Protein AF-A0A6A5GJ56-F1 (afdb_monomer_lite)

Radius of gyration: 19.28 Å; chains: 1; bounding box: 24×58×49 Å

Organism: Caenorhabditis remanei (NCBI:txid31234)

pLDDT: mean 76.13, std 16.55, range [37.41, 91.31]

Structure (mmCIF, N/CA/C/O backbone):
data_AF-A0A6A5GJ56-F1
#
_entry.id   AF-A0A6A5GJ56-F1
#
loop_
_atom_site.group_PDB
_atom_site.id
_atom_site.type_symbol
_atom_site.label_atom_id
_atom_site.label_alt_id
_atom_site.label_comp_id
_atom_site.label_asym_id
_atom_site.label_entity_id
_atom_site.label_seq_id
_atom_site.pdbx_PDB_ins_code
_atom_site.Cartn_x
_atom_site.Cartn_y
_atom_site.Cartn_z
_atom_site.occupancy
_atom_site.B_iso_or_equiv
_atom_site.auth_seq_id
_atom_site.auth_comp_id
_atom_site.auth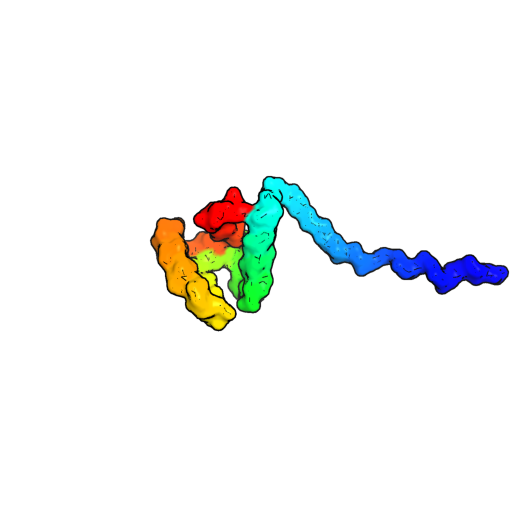_asym_id
_atom_site.auth_atom_id
_atom_site.pdbx_PDB_model_num
ATOM 1 N N . MET A 1 1 ? 11.210 46.617 41.061 1.00 42.16 1 MET A N 1
ATOM 2 C CA . MET A 1 1 ? 11.652 46.372 39.670 1.00 42.16 1 MET A CA 1
ATOM 3 C C . MET A 1 1 ? 12.101 44.916 39.589 1.00 42.16 1 MET A C 1
ATOM 5 O O . MET A 1 1 ? 13.245 44.610 39.867 1.00 42.16 1 MET A O 1
ATOM 9 N N . ILE A 1 2 ? 11.135 43.995 39.646 1.00 50.56 2 ILE A N 1
ATOM 10 C CA . ILE A 1 2 ? 10.696 43.169 38.499 1.00 50.56 2 ILE A CA 1
ATOM 11 C C . ILE A 1 2 ? 11.870 42.343 37.948 1.00 50.56 2 ILE A C 1
ATOM 13 O O . ILE A 1 2 ? 12.314 42.472 36.815 1.00 50.56 2 ILE A O 1
ATOM 17 N N . VAL A 1 3 ? 12.365 41.462 38.816 1.00 46.97 3 VAL A N 1
ATOM 18 C CA . VAL A 1 3 ? 13.065 40.229 38.449 1.00 46.97 3 VAL A CA 1
ATOM 19 C C . VAL A 1 3 ? 11.989 39.269 37.930 1.00 46.97 3 VAL A C 1
ATOM 21 O O . VAL A 1 3 ? 11.509 38.422 38.667 1.00 46.97 3 VAL A O 1
ATOM 24 N N . PHE A 1 4 ? 11.482 39.495 36.716 1.00 43.88 4 PHE A N 1
ATOM 25 C CA . PHE A 1 4 ? 10.400 38.670 36.147 1.00 43.88 4 PHE A CA 1
ATOM 26 C C . PHE A 1 4 ? 10.439 38.575 34.615 1.00 43.88 4 PHE A C 1
ATOM 28 O O . PHE A 1 4 ? 9.459 38.187 33.990 1.00 43.88 4 PHE A O 1
ATOM 35 N N . PHE A 1 5 ? 11.570 38.919 33.992 1.00 48.03 5 PHE A N 1
ATOM 36 C CA . PHE A 1 5 ? 11.676 39.011 32.530 1.00 48.03 5 PHE A CA 1
ATOM 37 C C . PHE A 1 5 ? 12.373 37.822 31.848 1.00 48.03 5 PHE A C 1
ATOM 39 O O . PHE A 1 5 ? 12.706 37.917 30.674 1.00 48.03 5 PHE A O 1
ATOM 46 N N . PHE A 1 6 ? 12.597 36.700 32.545 1.00 45.78 6 PHE A N 1
ATOM 47 C CA . PHE A 1 6 ? 13.445 35.615 32.019 1.00 45.78 6 PHE A CA 1
ATOM 48 C C . PHE A 1 6 ? 12.862 34.193 32.096 1.00 45.78 6 PHE A C 1
ATOM 50 O O . PHE A 1 6 ? 13.607 33.230 31.951 1.00 45.78 6 PHE A O 1
ATOM 57 N N . PHE A 1 7 ? 11.548 34.029 32.306 1.00 45.03 7 PHE A N 1
ATOM 58 C CA . PHE A 1 7 ? 10.959 32.697 32.552 1.00 45.03 7 PHE A CA 1
ATOM 59 C C . PHE A 1 7 ? 9.657 32.372 31.800 1.00 45.03 7 PHE A C 1
ATOM 61 O O . PHE A 1 7 ? 8.909 31.494 32.216 1.00 45.03 7 PHE A O 1
ATOM 68 N N . LEU A 1 8 ? 9.387 33.023 30.665 1.00 48.94 8 LEU A N 1
ATOM 69 C CA . LEU A 1 8 ? 8.296 32.630 29.754 1.00 48.94 8 LEU A CA 1
ATOM 70 C C . LEU A 1 8 ? 8.852 32.079 28.433 1.00 48.94 8 LEU A C 1
ATOM 72 O O . LEU A 1 8 ? 8.454 32.460 27.340 1.00 48.94 8 LEU A O 1
ATOM 76 N N . LEU A 1 9 ? 9.790 31.140 28.582 1.00 44.06 9 LEU A N 1
ATOM 77 C CA . LEU A 1 9 ? 10.279 30.196 27.568 1.00 44.06 9 LEU A CA 1
ATOM 78 C C . LEU A 1 9 ? 9.458 28.884 27.624 1.00 44.06 9 LEU A C 1
ATOM 80 O O . LEU A 1 9 ? 9.964 27.777 27.478 1.00 44.06 9 LEU A O 1
ATOM 84 N N . LEU A 1 10 ? 8.167 29.039 27.902 1.00 48.91 10 LEU A N 1
ATOM 85 C CA . LEU A 1 10 ? 7.126 28.037 28.115 1.00 48.91 10 LEU A CA 1
ATOM 86 C C . LEU A 1 10 ? 5.949 28.595 27.305 1.00 48.91 10 LEU A C 1
ATOM 88 O O . LEU A 1 10 ? 5.495 29.689 27.605 1.00 48.91 10 LEU A O 1
ATOM 92 N N . THR A 1 11 ? 5.442 28.028 26.222 1.00 50.47 11 THR A N 1
ATOM 93 C CA . THR A 1 11 ? 5.269 26.631 25.850 1.00 50.47 11 THR A CA 1
ATOM 94 C C . THR A 1 11 ? 4.819 26.647 24.386 1.00 50.47 11 THR A C 1
ATOM 96 O O . THR A 1 11 ? 3.697 27.037 24.084 1.00 50.47 11 THR A O 1
ATOM 99 N N . SER A 1 12 ? 5.670 26.233 23.453 1.00 46.16 12 SER A N 1
ATOM 100 C CA . SER A 1 12 ? 5.224 25.939 22.082 1.00 46.16 12 SER A CA 1
ATOM 101 C C . SER A 1 12 ? 5.927 24.697 21.556 1.00 46.16 12 SER A C 1
ATOM 103 O O . SER A 1 12 ? 6.455 24.655 20.455 1.00 46.16 12 SER A O 1
ATOM 105 N N . ILE A 1 13 ? 5.931 23.648 22.380 1.00 47.22 13 ILE A N 1
ATOM 106 C CA . ILE A 1 13 ? 6.087 22.284 21.885 1.00 47.22 13 ILE A CA 1
ATOM 107 C C . ILE A 1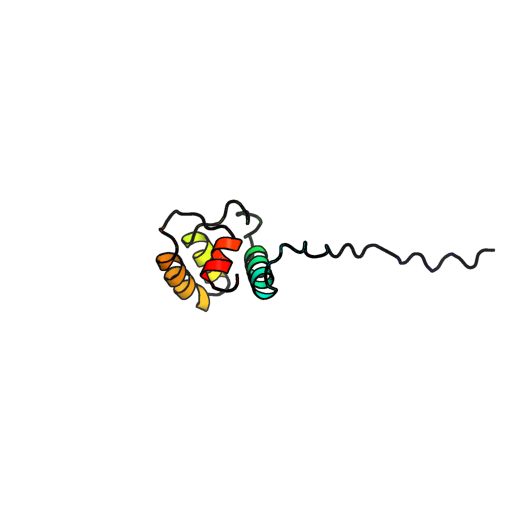 13 ? 4.668 21.748 21.748 1.00 47.22 13 ILE A C 1
ATOM 109 O O . ILE A 1 13 ? 4.179 20.998 22.587 1.00 47.22 13 ILE A O 1
ATOM 113 N N . ARG A 1 14 ? 3.972 22.156 20.684 1.00 45.66 14 ARG A N 1
ATOM 114 C CA . ARG A 1 14 ? 2.857 21.357 20.176 1.00 45.66 14 ARG A CA 1
ATOM 115 C C . ARG A 1 14 ? 3.469 20.210 19.371 1.00 45.66 14 ARG A C 1
ATOM 117 O O . ARG A 1 14 ? 3.306 20.138 18.162 1.00 45.66 14 ARG A O 1
ATOM 124 N N . ALA A 1 15 ? 4.205 19.330 20.050 1.00 41.25 15 ALA A N 1
ATOM 125 C CA . ALA A 1 15 ? 4.331 17.966 19.572 1.00 41.25 15 ALA A CA 1
ATOM 126 C C . ALA A 1 15 ? 2.924 17.400 19.737 1.00 41.25 15 ALA A C 1
ATOM 128 O O . ALA A 1 15 ? 2.451 17.224 20.861 1.00 41.25 15 ALA A O 1
ATOM 129 N N . GLN A 1 16 ? 2.203 17.287 18.623 1.00 37.41 16 GLN A N 1
ATOM 130 C CA . GLN A 1 16 ? 0.914 16.618 18.583 1.00 37.41 16 GLN A CA 1
ATOM 131 C C . GLN A 1 16 ? 1.078 15.293 19.322 1.00 37.41 16 GLN A C 1
ATOM 133 O O . GLN A 1 16 ? 1.848 14.434 18.900 1.00 37.41 16 GLN A O 1
ATOM 138 N N . SER A 1 17 ? 0.403 15.163 20.464 1.00 38.78 17 SER A N 1
ATOM 139 C CA . SER A 1 17 ? 0.222 13.868 21.097 1.00 38.78 17 SER A CA 1
ATOM 140 C C . SER A 1 17 ? -0.320 12.939 20.011 1.00 38.78 17 SER A C 1
ATOM 142 O O . SER A 1 17 ? -1.318 13.317 19.383 1.00 38.78 17 SER A O 1
ATOM 144 N N . PRO A 1 18 ? 0.319 11.788 19.731 1.00 48.72 18 PRO A N 1
ATOM 145 C CA . PRO A 1 18 ? -0.282 10.819 18.840 1.00 48.72 18 PRO A CA 1
ATOM 146 C C . PRO A 1 18 ? -1.640 10.506 19.450 1.00 48.72 18 PRO A C 1
ATOM 148 O O . PRO A 1 18 ? -1.747 10.143 20.623 1.00 48.72 18 PRO A O 1
ATOM 151 N N . THR A 1 19 ? -2.691 10.785 18.690 1.00 44.66 19 THR A N 1
ATOM 152 C CA . THR A 1 19 ? -4.047 10.406 19.058 1.00 44.66 19 THR A CA 1
ATOM 153 C C . THR A 1 19 ? -3.964 8.915 19.379 1.00 44.66 1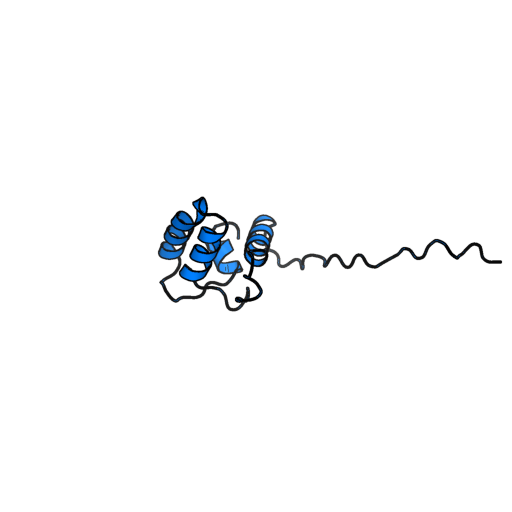9 THR A C 1
ATOM 155 O O . THR A 1 19 ? -3.476 8.164 18.530 1.00 44.66 19 THR A O 1
ATOM 158 N N . PRO A 1 20 ? -4.339 8.451 20.584 1.00 46.94 20 PRO A N 1
ATOM 159 C CA . PRO A 1 20 ? -4.329 7.034 20.883 1.00 46.94 20 PRO A CA 1
ATOM 160 C C . PRO A 1 20 ? -5.562 6.434 20.204 1.00 46.94 20 PRO A C 1
ATOM 162 O O . PRO A 1 20 ? -6.513 6.006 20.846 1.00 46.94 20 PRO A O 1
ATOM 165 N N . THR A 1 21 ? -5.588 6.433 18.872 1.00 55.81 21 THR A N 1
ATOM 166 C CA . THR A 1 21 ? -6.200 5.323 18.156 1.00 55.81 21 THR A CA 1
ATOM 167 C C . THR A 1 21 ? -5.522 4.076 18.708 1.00 55.81 21 THR A C 1
ATOM 169 O O . THR A 1 21 ? -4.295 4.038 18.708 1.00 55.81 21 THR A O 1
ATOM 172 N N . GLY A 1 22 ? -6.285 3.132 19.263 1.00 64.81 22 GLY A N 1
ATOM 173 C CA . GLY A 1 22 ? -5.802 1.970 20.029 1.00 64.81 22 GLY A CA 1
ATOM 174 C C . GLY A 1 22 ? -4.972 0.943 19.245 1.00 64.81 22 GLY A C 1
ATOM 175 O O . GLY A 1 22 ? -5.075 -0.250 19.502 1.00 64.81 22 GLY A O 1
ATOM 176 N N . TYR A 1 23 ? -4.184 1.396 18.278 1.00 72.38 23 TYR A N 1
ATOM 177 C CA . TYR A 1 23 ? -3.278 0.617 17.463 1.00 72.38 23 TYR A CA 1
ATOM 178 C C . TYR A 1 23 ? -1.970 0.338 18.202 1.00 72.38 23 TYR A C 1
ATOM 180 O O . TYR A 1 23 ? -1.524 1.115 19.049 1.00 72.38 23 TYR A O 1
ATOM 188 N N . SER A 1 24 ? -1.345 -0.787 17.860 1.00 87.50 24 SER A N 1
ATOM 189 C CA . SER A 1 24 ? -0.022 -1.140 18.365 1.00 87.50 24 SER A CA 1
ATOM 190 C C . SER A 1 24 ? 1.025 -0.099 17.924 1.00 87.50 24 SER A C 1
ATOM 192 O O . SER A 1 24 ? 0.884 0.549 16.883 1.00 87.50 24 SER A O 1
ATOM 194 N N . ASN A 1 25 ? 2.123 0.033 18.678 1.00 90.38 25 ASN A N 1
ATOM 195 C CA . ASN A 1 25 ? 3.247 0.901 18.284 1.00 90.38 25 ASN A CA 1
ATOM 196 C C . ASN A 1 25 ? 3.823 0.521 16.903 1.00 90.38 25 ASN A C 1
ATOM 198 O O . ASN A 1 25 ? 4.324 1.381 16.176 1.00 90.38 25 ASN A O 1
ATOM 202 N N . LEU A 1 26 ? 3.747 -0.765 16.537 1.00 89.56 26 LEU A N 1
ATOM 203 C CA . LEU A 1 26 ? 4.165 -1.270 15.227 1.00 89.56 26 LEU A CA 1
ATOM 204 C C . LEU A 1 26 ? 3.238 -0.764 14.118 1.00 89.56 26 LEU A C 1
ATOM 206 O O . LEU A 1 26 ? 3.721 -0.231 13.121 1.00 89.56 26 LEU A O 1
ATOM 210 N N . CYS A 1 27 ? 1.925 -0.837 14.335 1.00 89.12 27 CYS A N 1
ATOM 211 C CA . CYS A 1 27 ? 0.915 -0.343 13.405 1.00 89.12 27 CYS A CA 1
ATOM 212 C C . CYS A 1 27 ? 1.081 1.164 13.168 1.00 89.12 27 CYS A C 1
ATOM 214 O O . CYS A 1 27 ? 1.151 1.612 12.025 1.00 89.12 27 CYS A O 1
ATOM 216 N N . GLN A 1 28 ? 1.262 1.948 14.237 1.00 91.06 28 GLN A N 1
ATOM 217 C CA . GLN A 1 28 ? 1.558 3.380 14.120 1.00 91.06 28 GLN A CA 1
ATOM 218 C C . GLN A 1 28 ? 2.845 3.659 13.342 1.00 91.06 28 GLN A C 1
ATOM 220 O O . GLN A 1 28 ? 2.855 4.543 12.490 1.00 91.06 28 GLN A O 1
ATOM 225 N N . SER A 1 29 ? 3.913 2.902 13.596 1.00 91.06 29 SER A N 1
ATOM 226 C CA . SER A 1 29 ? 5.181 3.083 12.880 1.00 91.06 29 SER A CA 1
ATOM 227 C C . SER A 1 29 ? 5.038 2.788 11.386 1.00 91.06 29 SER A C 1
ATOM 229 O O . SER A 1 29 ? 5.574 3.532 10.569 1.00 91.06 29 SER A O 1
ATOM 231 N N . CYS A 1 30 ? 4.278 1.751 11.021 1.00 89.50 30 CYS A N 1
ATOM 232 C CA . CYS A 1 30 ? 3.976 1.443 9.625 1.00 89.50 30 CYS A CA 1
ATOM 233 C C . CYS A 1 30 ? 3.180 2.570 8.955 1.00 89.50 30 CYS A C 1
ATOM 235 O O . CYS A 1 30 ? 3.558 3.029 7.877 1.00 89.50 30 CYS A O 1
ATOM 237 N N . MET A 1 31 ? 2.125 3.064 9.610 1.00 90.19 31 MET A N 1
ATOM 238 C CA . MET A 1 31 ? 1.311 4.147 9.054 1.00 90.19 31 MET A CA 1
ATOM 239 C C . MET A 1 31 ? 2.140 5.420 8.847 1.00 90.19 31 MET A C 1
ATOM 241 O O . MET A 1 31 ? 2.121 5.991 7.760 1.00 90.19 31 MET A O 1
ATOM 245 N N . ILE A 1 32 ? 2.937 5.812 9.847 1.00 91.31 32 ILE A N 1
ATOM 246 C CA . ILE A 1 32 ? 3.829 6.977 9.759 1.00 91.31 32 ILE A CA 1
ATOM 247 C C . ILE A 1 32 ? 4.852 6.797 8.636 1.00 91.31 32 ILE A C 1
ATOM 249 O O . ILE A 1 32 ? 5.098 7.735 7.884 1.00 91.31 32 ILE A O 1
ATOM 253 N N . PHE A 1 33 ? 5.440 5.606 8.501 1.00 89.19 33 PHE A N 1
ATOM 254 C CA . PHE A 1 33 ? 6.403 5.328 7.439 1.00 89.19 33 PHE A CA 1
ATOM 255 C C . PHE A 1 33 ? 5.796 5.549 6.049 1.00 89.19 33 PHE A C 1
ATOM 257 O O . PHE A 1 33 ? 6.414 6.209 5.217 1.00 89.19 33 PHE A O 1
ATOM 264 N N . LEU A 1 34 ? 4.581 5.044 5.813 1.00 86.31 34 LEU A N 1
ATOM 265 C CA . LEU A 1 34 ? 3.878 5.228 4.543 1.00 86.31 34 LEU A CA 1
ATOM 266 C C . LEU A 1 34 ? 3.548 6.702 4.286 1.00 86.31 34 LEU A C 1
ATOM 268 O O . LEU A 1 34 ? 3.803 7.201 3.195 1.00 86.31 34 LEU A O 1
ATOM 272 N N . GLU A 1 35 ? 3.054 7.420 5.294 1.00 88.44 35 GLU A N 1
ATOM 273 C CA . GLU A 1 35 ? 2.719 8.845 5.179 1.00 88.44 35 GLU A CA 1
ATOM 274 C C . GLU A 1 35 ? 3.948 9.743 4.959 1.00 88.44 35 GLU A C 1
ATOM 276 O O . GLU A 1 35 ? 3.841 10.807 4.350 1.00 88.44 35 GLU A O 1
ATOM 281 N N . GLN A 1 36 ? 5.124 9.315 5.422 1.00 89.56 36 GLN A N 1
ATOM 282 C CA . GLN A 1 36 ? 6.391 10.024 5.233 1.00 89.56 36 GLN A CA 1
ATOM 283 C C . GLN A 1 36 ? 7.093 9.701 3.909 1.00 89.56 36 GLN A C 1
ATOM 285 O O . GLN A 1 36 ? 8.132 10.304 3.618 1.00 89.56 36 GLN A O 1
ATOM 290 N N . LEU A 1 37 ? 6.559 8.784 3.093 1.00 83.94 37 LEU A N 1
ATOM 291 C CA . LEU A 1 37 ? 7.107 8.549 1.761 1.00 83.94 37 LEU A CA 1
ATOM 292 C C . LEU A 1 37 ? 7.031 9.846 0.932 1.00 83.94 37 LEU A C 1
ATOM 294 O O . LEU A 1 37 ? 6.001 10.528 0.944 1.00 83.94 37 LEU A O 1
ATOM 298 N N . PRO A 1 38 ? 8.102 10.212 0.202 1.00 82.00 38 PRO A N 1
ATOM 299 C CA . PRO A 1 38 ? 8.118 11.442 -0.580 1.00 82.00 38 PRO A CA 1
ATOM 300 C C . PRO A 1 38 ? 6.934 11.515 -1.551 1.00 82.00 38 PRO A C 1
ATOM 302 O O . PRO A 1 38 ? 6.700 10.601 -2.340 1.00 82.00 38 PRO A O 1
ATOM 305 N N . GLY A 1 39 ? 6.170 12.606 -1.4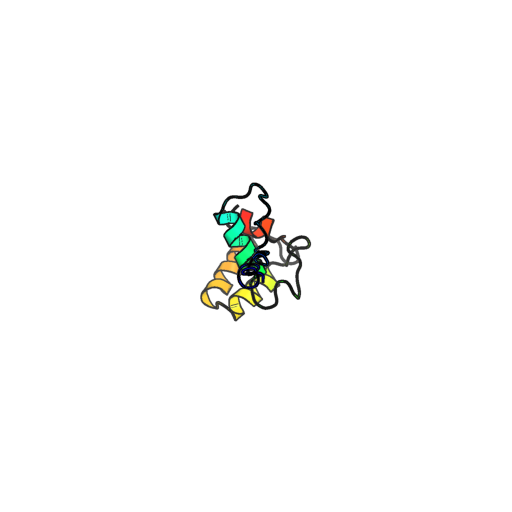72 1.00 81.75 39 GLY A N 1
ATOM 306 C CA . GLY A 1 39 ? 4.990 12.827 -2.309 1.00 81.75 39 GLY A CA 1
ATOM 307 C C . GLY A 1 39 ? 3.762 11.984 -1.944 1.00 81.75 39 GLY A C 1
ATOM 308 O O . GLY A 1 39 ? 2.750 12.090 -2.635 1.00 81.75 39 GLY A O 1
ATOM 309 N N . PHE A 1 40 ? 3.794 11.175 -0.877 1.00 84.44 40 PHE A N 1
ATOM 310 C CA . PHE A 1 40 ? 2.656 10.331 -0.505 1.00 84.44 40 PHE A CA 1
ATOM 311 C C . PHE A 1 40 ? 1.449 11.167 -0.073 1.00 84.44 40 PHE A C 1
ATOM 313 O O . PHE A 1 40 ? 0.411 11.121 -0.721 1.00 84.44 40 PHE A O 1
ATOM 320 N N . MET A 1 41 ? 1.606 12.004 0.954 1.00 87.25 41 MET A N 1
ATOM 321 C CA . MET A 1 41 ? 0.530 12.871 1.461 1.00 87.25 41 MET A CA 1
ATOM 322 C C . MET A 1 41 ? 0.119 13.996 0.497 1.00 87.25 41 MET A C 1
ATOM 324 O O . MET A 1 41 ? -0.907 14.641 0.704 1.00 87.25 41 MET A O 1
ATOM 328 N N . GLU A 1 42 ? 0.916 14.256 -0.541 1.00 87.38 42 GLU A N 1
ATOM 329 C CA . GLU A 1 42 ? 0.612 15.253 -1.576 1.00 87.38 42 GLU A CA 1
ATOM 330 C C . GLU A 1 42 ? -0.334 14.695 -2.644 1.00 87.38 42 GLU A C 1
ATOM 332 O O . GLU A 1 42 ? -1.158 15.431 -3.185 1.00 87.38 42 GLU A O 1
ATOM 337 N N . ASN A 1 43 ? -0.222 13.396 -2.940 1.00 83.44 43 ASN A N 1
ATOM 338 C CA . ASN A 1 43 ? -0.949 12.737 -4.026 1.00 83.44 43 ASN A CA 1
ATOM 339 C C . ASN A 1 43 ? -2.031 11.765 -3.526 1.00 83.44 43 ASN A C 1
ATOM 341 O O . ASN A 1 43 ? -2.960 11.453 -4.270 1.00 83.44 43 ASN A O 1
ATOM 345 N N . TYR A 1 44 ? -1.939 11.301 -2.277 1.00 84.88 44 TYR A N 1
ATOM 346 C CA . TYR A 1 44 ? -2.814 10.280 -1.702 1.00 84.88 44 TYR A CA 1
ATOM 347 C C . TYR A 1 44 ? -3.263 10.672 -0.296 1.00 84.88 44 TYR A C 1
ATOM 349 O O . TYR A 1 44 ? -2.590 11.410 0.421 1.00 84.88 44 TYR A O 1
ATOM 357 N N . SER A 1 45 ? -4.420 10.150 0.112 1.00 87.00 45 SER A N 1
ATOM 358 C CA . SER A 1 45 ? -4.921 10.302 1.477 1.00 87.00 45 SER A CA 1
ATOM 359 C C . SER A 1 45 ? -4.920 8.949 2.187 1.00 87.00 45 SER A C 1
ATOM 361 O O . SER A 1 45 ? -5.365 7.958 1.598 1.00 87.00 45 SER A O 1
ATOM 363 N N . PRO A 1 46 ? -4.517 8.894 3.470 1.00 81.88 46 PRO A N 1
ATOM 364 C CA . PRO A 1 46 ? -4.548 7.667 4.262 1.00 81.88 46 PRO A CA 1
ATOM 365 C C . PRO A 1 46 ? -5.932 7.017 4.339 1.00 81.88 46 PRO A C 1
ATOM 367 O O . PRO A 1 46 ? -6.041 5.811 4.554 1.00 81.88 46 PRO A O 1
ATOM 370 N N . VAL A 1 47 ? -6.985 7.822 4.146 1.00 85.12 47 VAL A N 1
ATOM 371 C CA . VAL A 1 47 ? -8.395 7.426 4.250 1.00 85.12 47 VAL A CA 1
ATOM 372 C C . VAL A 1 47 ? -8.979 7.002 2.902 1.00 85.12 47 VAL A C 1
ATOM 374 O O . VAL A 1 47 ? -9.800 6.093 2.860 1.00 85.12 47 VAL A O 1
ATOM 377 N N . THR A 1 48 ? -8.584 7.639 1.794 1.00 84.19 48 THR A N 1
ATOM 378 C CA . THR A 1 48 ? -9.036 7.235 0.444 1.00 84.19 48 THR A CA 1
ATOM 379 C C . THR A 1 48 ? -8.180 6.123 -0.151 1.00 84.19 48 THR A C 1
ATOM 381 O O . THR A 1 48 ? -8.610 5.442 -1.083 1.00 84.19 48 THR A O 1
ATOM 384 N N . GLY A 1 49 ? -6.980 5.944 0.398 1.00 85.25 49 GLY A N 1
ATOM 385 C CA . GLY A 1 49 ? -6.027 4.928 0.004 1.00 85.25 49 GLY A CA 1
ATOM 386 C C . GLY A 1 49 ? -5.231 5.262 -1.249 1.00 85.25 49 GLY A C 1
ATOM 387 O O . GLY A 1 49 ? -5.384 6.318 -1.866 1.00 85.25 49 GLY A O 1
ATOM 388 N N . ILE A 1 50 ? -4.367 4.317 -1.587 1.00 87.88 50 ILE A N 1
ATOM 389 C CA . ILE A 1 50 ? -3.480 4.306 -2.746 1.00 87.88 50 ILE A CA 1
ATOM 390 C C . ILE A 1 50 ? -3.607 2.940 -3.420 1.00 87.88 50 ILE A C 1
ATOM 392 O O . ILE A 1 50 ? -3.841 1.935 -2.743 1.00 87.88 50 ILE A O 1
ATOM 396 N N . ASP A 1 51 ? -3.484 2.879 -4.741 1.00 87.12 51 ASP A N 1
ATOM 397 C CA . ASP A 1 51 ? -3.431 1.593 -5.424 1.00 87.12 51 ASP A CA 1
ATOM 398 C C . ASP A 1 51 ? -2.041 0.949 -5.294 1.00 87.12 51 ASP A C 1
ATOM 400 O O . ASP A 1 51 ? -1.003 1.615 -5.204 1.00 87.12 51 ASP A O 1
ATOM 404 N N . ALA A 1 52 ? -2.032 -0.381 -5.322 1.00 80.38 52 ALA A N 1
ATOM 405 C CA . ALA A 1 52 ? -0.835 -1.208 -5.224 1.00 80.38 52 ALA A CA 1
ATOM 406 C C . ALA A 1 52 ? 0.278 -0.805 -6.200 1.00 80.38 52 ALA A C 1
ATOM 408 O O . ALA A 1 52 ? 1.456 -0.788 -5.841 1.00 80.38 52 ALA A O 1
ATOM 409 N N . THR A 1 53 ? -0.086 -0.500 -7.447 1.00 84.75 53 THR A N 1
ATOM 410 C CA . THR A 1 53 ? 0.897 -0.245 -8.503 1.00 84.75 53 THR A CA 1
ATOM 411 C C . THR A 1 53 ? 1.641 1.036 -8.208 1.00 84.75 53 THR A C 1
ATOM 413 O O . THR A 1 53 ? 2.870 1.077 -8.267 1.00 84.75 53 THR A O 1
ATOM 416 N N . THR A 1 54 ? 0.898 2.069 -7.842 1.00 86.56 54 THR A N 1
ATOM 417 C CA . THR A 1 54 ? 1.445 3.380 -7.538 1.00 86.56 54 THR A CA 1
ATOM 418 C C . THR A 1 54 ? 2.307 3.355 -6.279 1.00 86.56 54 THR A C 1
ATOM 420 O O . THR A 1 54 ? 3.436 3.854 -6.308 1.00 86.56 54 THR A O 1
ATOM 423 N N . LEU A 1 55 ? 1.846 2.698 -5.208 1.00 84.88 55 LEU A N 1
ATOM 424 C CA . LEU A 1 55 ? 2.636 2.544 -3.986 1.00 84.88 55 LEU A CA 1
ATOM 425 C C . LEU A 1 55 ? 3.937 1.782 -4.246 1.00 84.88 55 LEU A C 1
ATOM 427 O O . LEU A 1 55 ? 5.014 2.259 -3.892 1.00 84.88 55 LEU A O 1
ATOM 431 N N . CYS A 1 56 ? 3.857 0.621 -4.896 1.00 86.38 56 CYS A N 1
ATOM 432 C CA . CYS A 1 56 ? 5.035 -0.197 -5.155 1.00 86.38 56 CYS A CA 1
ATOM 433 C C . CYS A 1 56 ? 5.990 0.450 -6.161 1.00 86.38 56 CYS A C 1
ATOM 435 O O . CYS A 1 56 ? 7.197 0.254 -6.049 1.00 86.38 56 CYS A O 1
ATOM 437 N N . THR A 1 57 ? 5.490 1.270 -7.091 1.00 86.88 57 THR A N 1
ATOM 438 C CA . THR A 1 57 ? 6.328 2.079 -7.990 1.00 86.88 57 THR A CA 1
ATOM 439 C C . THR A 1 57 ? 7.064 3.176 -7.225 1.00 86.88 57 THR A C 1
ATOM 441 O O . THR A 1 57 ? 8.276 3.316 -7.386 1.00 86.88 57 THR A O 1
ATOM 444 N N . SER A 1 58 ? 6.366 3.924 -6.362 1.00 84.00 58 SER A N 1
ATOM 445 C CA . SER A 1 58 ? 6.988 4.939 -5.500 1.00 84.00 58 SER A CA 1
ATOM 446 C C . SER A 1 58 ? 8.045 4.306 -4.591 1.00 84.00 58 SER A C 1
ATOM 448 O O . SER A 1 58 ? 9.191 4.758 -4.537 1.00 84.00 58 SER A O 1
ATOM 450 N N . LEU A 1 59 ? 7.709 3.177 -3.964 1.00 83.62 59 LEU A N 1
ATOM 451 C CA . LEU A 1 59 ? 8.636 2.453 -3.108 1.00 83.62 59 LEU A CA 1
ATOM 452 C C . LEU A 1 59 ? 9.824 1.896 -3.896 1.00 83.62 59 LEU A C 1
ATOM 454 O O . LEU A 1 59 ? 10.942 2.005 -3.422 1.00 83.62 59 LEU A O 1
ATOM 458 N N . ALA A 1 60 ? 9.630 1.362 -5.105 1.00 87.50 60 ALA A N 1
ATOM 459 C CA . ALA A 1 60 ? 10.726 0.918 -5.969 1.00 87.50 60 ALA A CA 1
ATOM 460 C C . ALA A 1 60 ? 11.648 2.074 -6.385 1.00 87.50 60 ALA A C 1
ATOM 462 O O . ALA A 1 60 ? 12.852 1.880 -6.539 1.00 87.50 60 ALA A O 1
ATOM 463 N N . HIS A 1 61 ? 11.094 3.274 -6.571 1.00 86.31 61 HIS A N 1
ATOM 464 C CA . HIS A 1 61 ? 11.872 4.456 -6.920 1.00 86.31 61 HIS A CA 1
ATOM 465 C C . HIS A 1 61 ? 12.775 4.905 -5.763 1.00 86.31 61 HIS A C 1
ATOM 467 O O . HIS A 1 61 ? 13.949 5.202 -5.977 1.00 86.31 61 HIS A O 1
ATOM 473 N N . HIS A 1 62 ? 12.255 4.908 -4.532 1.00 83.25 62 HIS A N 1
ATOM 474 C CA . HIS A 1 62 ? 13.007 5.331 -3.344 1.00 83.25 62 HIS A CA 1
ATOM 475 C C . HIS A 1 62 ? 13.841 4.208 -2.706 1.00 83.25 62 HIS A C 1
ATOM 477 O O . HIS A 1 62 ? 14.895 4.463 -2.126 1.00 83.25 62 HIS A O 1
ATOM 483 N N . MET A 1 63 ? 13.379 2.965 -2.817 1.00 82.75 63 MET A N 1
ATOM 484 C CA . MET A 1 63 ? 13.963 1.748 -2.250 1.00 82.75 63 MET A CA 1
ATOM 485 C C . MET A 1 63 ? 13.856 0.595 -3.266 1.00 82.75 63 MET A C 1
ATOM 487 O O . MET A 1 63 ? 12.981 -0.269 -3.154 1.00 82.75 63 MET A O 1
ATOM 491 N N . PRO A 1 64 ? 14.769 0.529 -4.254 1.00 83.69 64 PRO A N 1
ATOM 492 C CA . PRO A 1 64 ? 14.695 -0.438 -5.355 1.00 83.69 64 PRO A CA 1
ATOM 493 C C . PRO A 1 64 ? 14.595 -1.904 -4.920 1.00 83.69 64 PRO A C 1
ATOM 495 O O . PRO A 1 64 ? 13.945 -2.708 -5.587 1.00 83.69 64 PRO A O 1
ATOM 498 N N . SER A 1 65 ? 15.190 -2.255 -3.777 1.00 86.38 65 SER A N 1
ATOM 499 C CA . SER A 1 65 ? 15.135 -3.602 -3.200 1.00 86.38 65 SER A CA 1
ATOM 500 C C . SER A 1 65 ? 13.738 -4.023 -2.731 1.00 86.38 65 SER A C 1
ATOM 502 O O . SER A 1 65 ? 13.477 -5.219 -2.629 1.00 86.38 65 SER A O 1
ATOM 504 N N . LEU A 1 66 ? 12.842 -3.069 -2.459 1.00 80.25 66 LEU A N 1
ATOM 505 C CA . LEU A 1 66 ? 11.497 -3.321 -1.936 1.00 80.25 66 LEU A CA 1
ATOM 506 C C . LEU A 1 66 ? 10.408 -3.283 -3.011 1.00 80.25 66 LEU A C 1
ATOM 508 O O . LEU A 1 66 ? 9.303 -3.755 -2.758 1.00 80.25 66 LEU A O 1
ATOM 512 N N . GLY A 1 67 ? 10.714 -2.800 -4.218 1.00 80.94 67 GLY A N 1
ATOM 513 C CA . GLY A 1 67 ? 9.749 -2.708 -5.316 1.00 80.94 67 GLY A CA 1
ATOM 514 C C . GLY A 1 67 ? 9.124 -4.054 -5.691 1.00 80.94 67 GLY A C 1
ATOM 515 O O . GLY A 1 67 ? 7.919 -4.248 -5.562 1.00 80.94 67 GLY A O 1
ATOM 516 N N . GLN A 1 68 ? 9.951 -5.010 -6.121 1.00 82.81 68 GLN A N 1
ATOM 517 C CA . GLN A 1 68 ? 9.517 -6.366 -6.497 1.00 82.81 68 GLN A CA 1
ATOM 518 C C . GLN A 1 68 ? 8.771 -7.095 -5.358 1.00 82.81 68 GLN A C 1
ATOM 520 O O . GLN A 1 68 ? 7.675 -7.606 -5.606 1.00 82.81 68 GLN A O 1
ATOM 525 N N . PRO A 1 69 ? 9.295 -7.110 -4.114 1.00 86.00 69 PRO A N 1
ATOM 526 C CA . PRO A 1 69 ? 8.570 -7.650 -2.965 1.00 86.00 69 PRO A CA 1
ATOM 527 C C . PRO A 1 69 ? 7.215 -6.980 -2.721 1.00 86.00 69 PRO A C 1
ATOM 529 O O . PRO A 1 69 ? 6.241 -7.683 -2.466 1.00 86.00 69 PRO A O 1
ATOM 532 N N . CYS A 1 70 ? 7.132 -5.653 -2.855 1.00 84.25 70 CYS A N 1
ATOM 533 C CA . CYS A 1 70 ? 5.882 -4.914 -2.709 1.00 84.25 70 CYS A CA 1
ATOM 534 C C . CYS A 1 70 ? 4.852 -5.371 -3.741 1.00 84.25 70 CYS A C 1
ATOM 536 O O . CYS A 1 70 ? 3.748 -5.751 -3.365 1.00 84.25 70 CYS A O 1
ATOM 538 N N . PHE A 1 71 ? 5.219 -5.417 -5.026 1.00 83.06 71 PHE A N 1
ATOM 539 C CA . PHE A 1 71 ? 4.302 -5.853 -6.083 1.00 83.06 71 PHE A CA 1
ATOM 540 C C . PHE A 1 71 ? 3.792 -7.274 -5.860 1.00 83.06 71 PHE A C 1
ATOM 542 O O . PHE A 1 71 ? 2.610 -7.537 -6.057 1.00 83.06 71 PHE A O 1
ATOM 549 N N . LYS A 1 72 ? 4.674 -8.185 -5.434 1.00 85.31 72 LYS A N 1
ATOM 550 C CA . LYS A 1 72 ? 4.293 -9.566 -5.138 1.00 85.31 72 LYS A CA 1
ATOM 551 C C . LYS A 1 72 ? 3.280 -9.632 -3.996 1.00 85.31 72 LYS A C 1
ATOM 553 O O . LYS A 1 72 ? 2.279 -10.323 -4.129 1.00 85.31 72 LYS A O 1
ATOM 558 N N . LEU A 1 73 ? 3.546 -8.912 -2.909 1.00 81.12 73 LEU A N 1
ATOM 559 C CA . LEU A 1 73 ? 2.690 -8.905 -1.730 1.00 81.12 73 LEU A CA 1
ATOM 560 C C . LEU A 1 73 ? 1.340 -8.260 -2.054 1.00 81.12 73 LEU A C 1
ATOM 562 O O . LEU A 1 73 ? 0.295 -8.863 -1.848 1.00 81.12 73 LEU A O 1
ATOM 566 N N . PHE A 1 74 ? 1.338 -7.082 -2.670 1.00 81.00 74 PHE A N 1
ATOM 567 C CA . PHE A 1 74 ? 0.092 -6.418 -3.027 1.00 81.00 74 PHE A CA 1
ATOM 568 C C . PHE A 1 74 ? -0.737 -7.178 -4.058 1.00 81.00 74 PHE A C 1
ATOM 570 O O . PHE A 1 74 ? -1.952 -7.160 -3.939 1.00 81.00 74 PHE A O 1
ATOM 577 N N . ALA A 1 75 ? -0.131 -7.870 -5.026 1.00 77.12 75 ALA A N 1
ATOM 578 C CA . ALA A 1 75 ? -0.886 -8.698 -5.969 1.00 77.12 75 ALA A CA 1
ATOM 579 C C . ALA A 1 75 ? -1.607 -9.880 -5.291 1.00 77.12 75 ALA A C 1
ATOM 581 O O . ALA A 1 75 ? -2.582 -10.391 -5.838 1.00 77.12 75 ALA A O 1
ATOM 582 N N . GLU A 1 76 ? -1.131 -10.320 -4.122 1.00 80.00 76 GLU A N 1
ATOM 583 C CA . GLU A 1 76 ? -1.741 -11.392 -3.331 1.00 80.00 76 GLU A CA 1
ATOM 584 C C . GLU A 1 76 ? -2.936 -10.891 -2.504 1.00 80.00 76 GLU A C 1
ATOM 586 O O . GLU A 1 76 ? -3.945 -11.587 -2.401 1.00 80.00 76 GLU A O 1
ATOM 591 N N . TYR A 1 77 ? -2.852 -9.668 -1.968 1.00 76.19 77 TYR A N 1
ATOM 592 C CA . TYR A 1 77 ? -3.879 -9.094 -1.088 1.00 76.19 77 TYR A CA 1
ATOM 593 C C . TYR A 1 77 ? -4.877 -8.162 -1.796 1.00 76.19 77 TYR A C 1
ATOM 595 O O . TYR A 1 77 ? -6.022 -8.050 -1.358 1.00 76.19 77 TYR A O 1
ATOM 603 N N . TRP A 1 78 ? -4.481 -7.511 -2.896 1.00 79.06 78 TRP A N 1
ATOM 604 C CA . TRP A 1 78 ? -5.290 -6.528 -3.621 1.00 79.06 78 TRP A CA 1
ATOM 605 C C . TRP A 1 78 ? -5.301 -6.758 -5.137 1.00 79.06 78 TRP A C 1
ATOM 607 O O . TRP A 1 78 ? -4.252 -6.764 -5.786 1.00 79.06 78 TRP A O 1
ATOM 617 N N . PRO A 1 79 ? -6.493 -6.846 -5.756 1.00 75.94 79 PRO A N 1
ATOM 618 C CA . PRO A 1 79 ? -6.616 -6.800 -7.205 1.00 75.94 79 PRO A CA 1
ATOM 61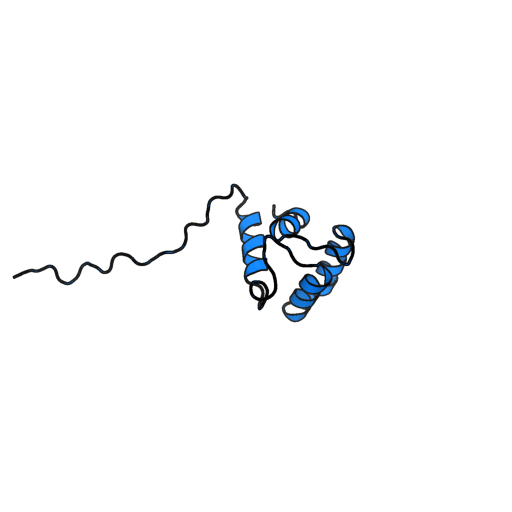9 C C . PRO A 1 79 ? -6.069 -5.484 -7.771 1.00 75.94 79 PRO A C 1
ATOM 621 O O . PRO A 1 79 ? -6.229 -4.413 -7.175 1.00 75.94 79 PRO A O 1
ATOM 624 N N . ALA A 1 80 ? -5.492 -5.546 -8.970 1.00 73.81 80 ALA A N 1
ATOM 625 C CA . ALA A 1 80 ? -5.047 -4.357 -9.690 1.00 73.81 80 ALA A CA 1
ATOM 626 C C . ALA A 1 80 ? -6.204 -3.354 -9.868 1.00 73.81 80 ALA A C 1
ATOM 628 O O . ALA A 1 80 ? -7.312 -3.733 -10.248 1.00 73.81 80 ALA A O 1
ATOM 629 N N . GLY A 1 81 ? -5.939 -2.072 -9.601 1.00 73.88 81 GLY A N 1
ATOM 630 C CA . GLY A 1 81 ? -6.932 -0.997 -9.708 1.00 73.88 81 GLY A CA 1
ATOM 631 C C . GLY A 1 81 ? -7.824 -0.812 -8.478 1.00 73.88 81 GLY A C 1
ATOM 632 O O . GLY A 1 81 ? -8.749 -0.004 -8.524 1.00 73.88 81 GLY A O 1
ATOM 633 N N . THR A 1 82 ? -7.565 -1.535 -7.384 1.00 83.88 82 THR A N 1
ATOM 634 C CA . THR A 1 82 ? -8.204 -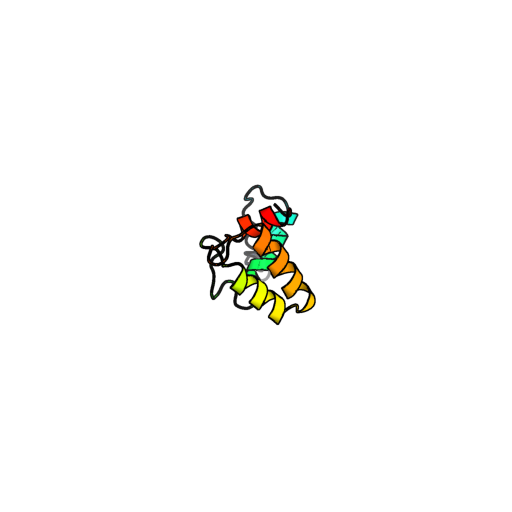1.271 -6.089 1.00 83.88 82 THR A CA 1
ATOM 635 C C . THR A 1 82 ? -7.320 -0.393 -5.209 1.00 83.88 82 THR A C 1
ATOM 637 O O . THR A 1 82 ? -6.098 -0.542 -5.197 1.00 83.88 82 THR A O 1
ATOM 640 N N . ASN A 1 83 ? -7.951 0.519 -4.469 1.00 86.50 83 ASN A N 1
ATOM 641 C CA . ASN A 1 83 ? -7.267 1.341 -3.477 1.00 86.50 83 ASN A CA 1
ATOM 642 C C . ASN A 1 83 ? -7.261 0.625 -2.127 1.00 86.50 83 ASN A C 1
ATOM 644 O O . ASN A 1 83 ? -8.287 0.092 -1.696 1.00 86.50 83 ASN A O 1
ATOM 648 N N . ALA A 1 84 ? -6.127 0.688 -1.440 1.00 86.00 84 ALA A N 1
ATOM 649 C CA . ALA A 1 84 ? -5.982 0.255 -0.061 1.00 86.00 84 ALA A CA 1
ATOM 650 C C . ALA A 1 84 ? -5.653 1.466 0.815 1.00 86.00 84 ALA A C 1
ATOM 652 O O . ALA A 1 84 ? -4.760 2.256 0.501 1.00 86.00 84 ALA A O 1
ATOM 653 N N . THR A 1 85 ? -6.395 1.639 1.907 1.00 90.62 85 THR A N 1
ATOM 654 C CA . THR A 1 85 ? -6.091 2.660 2.924 1.00 90.62 85 THR A CA 1
ATOM 655 C C . THR A 1 85 ? -4.770 2.354 3.629 1.00 90.62 85 THR A C 1
ATOM 657 O O . THR A 1 85 ? -4.357 1.197 3.693 1.00 90.62 85 THR A O 1
ATOM 660 N N . THR A 1 86 ? -4.113 3.366 4.207 1.00 88.69 86 THR A N 1
ATOM 661 C CA . THR A 1 86 ? -2.831 3.170 4.915 1.00 88.69 86 THR A CA 1
ATOM 662 C C . THR A 1 86 ? -2.953 2.114 6.015 1.00 88.69 86 THR A C 1
ATOM 664 O O . THR A 1 86 ? -2.067 1.280 6.184 1.00 88.69 86 THR A O 1
ATOM 667 N N . ILE A 1 87 ? -4.086 2.099 6.721 1.00 89.62 87 ILE A N 1
ATOM 668 C CA . ILE A 1 87 ? -4.341 1.103 7.759 1.00 89.62 87 ILE A CA 1
ATOM 669 C C . ILE A 1 87 ? -4.511 -0.306 7.196 1.00 89.62 87 ILE A C 1
ATOM 671 O O . ILE A 1 87 ? -3.923 -1.237 7.729 1.00 89.62 87 ILE A O 1
ATOM 675 N N . GLN A 1 88 ? -5.253 -0.464 6.099 1.00 88.81 88 GLN A N 1
ATOM 676 C CA . GLN A 1 88 ? -5.422 -1.760 5.446 1.00 88.81 88 GLN A CA 1
ATOM 677 C C . GLN A 1 88 ? -4.083 -2.321 4.969 1.00 88.81 88 GLN A C 1
ATOM 679 O O . GLN A 1 88 ? -3.820 -3.505 5.136 1.00 88.81 88 GLN A O 1
ATOM 684 N N . ILE A 1 89 ? -3.215 -1.466 4.427 1.00 86.56 89 ILE A N 1
ATOM 685 C CA . ILE A 1 89 ? -1.868 -1.859 4.004 1.00 86.56 89 ILE A CA 1
ATOM 686 C C . ILE A 1 89 ? -1.060 -2.373 5.198 1.00 86.56 89 ILE A C 1
ATOM 688 O O . ILE A 1 89 ? -0.445 -3.434 5.118 1.00 86.56 89 ILE A O 1
ATOM 692 N N . CYS A 1 90 ? -1.064 -1.636 6.308 1.00 87.81 90 CYS A N 1
ATOM 693 C CA . CYS A 1 90 ? -0.328 -2.032 7.504 1.00 87.81 90 CYS A CA 1
ATOM 694 C C . CYS A 1 90 ? -0.895 -3.293 8.177 1.00 87.81 90 CYS A C 1
ATOM 696 O O . CYS A 1 90 ? -0.117 -4.059 8.742 1.00 87.81 90 CYS A O 1
ATOM 698 N N . ASP A 1 91 ? -2.202 -3.533 8.066 1.00 87.12 91 ASP A N 1
ATOM 699 C CA . ASP A 1 91 ? -2.885 -4.756 8.514 1.00 87.12 91 ASP A CA 1
ATOM 700 C C . ASP A 1 91 ? -2.472 -5.981 7.678 1.00 87.12 91 ASP A C 1
ATOM 702 O O . ASP A 1 91 ? -2.038 -6.995 8.216 1.00 87.12 91 ASP A O 1
ATOM 706 N N . ALA A 1 92 ? -2.452 -5.870 6.345 1.00 83.94 92 ALA A N 1
ATOM 707 C CA . ALA A 1 92 ? -1.987 -6.966 5.481 1.00 83.94 92 ALA A CA 1
ATOM 708 C C . ALA A 1 92 ? -0.486 -7.268 5.615 1.00 83.94 92 ALA A C 1
ATOM 710 O O . ALA A 1 92 ? -0.032 -8.371 5.311 1.00 83.94 92 ALA A O 1
ATOM 711 N N . LEU A 1 93 ? 0.298 -6.289 6.069 1.00 83.50 93 LEU A N 1
ATOM 712 C CA . LEU A 1 93 ? 1.706 -6.472 6.411 1.00 83.50 93 LEU A CA 1
ATOM 713 C C . LEU A 1 93 ? 1.912 -7.011 7.837 1.00 83.50 93 LEU A C 1
ATOM 715 O O . LEU A 1 93 ? 3.061 -7.182 8.248 1.00 83.50 93 LEU A O 1
ATOM 719 N N . TYR A 1 94 ? 0.833 -7.288 8.577 1.00 85.81 94 TYR A N 1
ATOM 720 C CA . TYR A 1 94 ? 0.843 -7.761 9.964 1.00 85.81 94 TYR A CA 1
ATOM 721 C C . TYR A 1 94 ? 1.545 -6.802 10.943 1.00 85.81 94 TYR A C 1
ATOM 723 O O . TYR A 1 94 ? 2.109 -7.225 11.958 1.00 85.81 94 TYR A O 1
ATOM 731 N N . PHE A 1 95 ? 1.559 -5.503 10.631 1.00 85.94 95 PHE A N 1
ATOM 732 C CA . PHE A 1 95 ? 1.994 -4.457 11.562 1.00 85.94 95 PHE A CA 1
ATOM 733 C C . PHE A 1 95 ? 0.827 -3.930 12.399 1.00 85.94 95 PHE A C 1
ATOM 735 O O . PHE A 1 95 ? 1.035 -3.533 13.552 1.00 85.94 95 PHE A O 1
ATOM 742 N N . CYS A 1 96 ? -0.371 -3.950 11.815 1.00 84.50 96 CYS A N 1
ATOM 743 C CA . CYS A 1 96 ? -1.661 -3.940 12.488 1.00 84.50 96 CYS A CA 1
ATOM 744 C C . CYS A 1 96 ? -2.208 -5.387 12.445 1.00 84.50 96 CYS A C 1
ATOM 746 O O . CYS A 1 96 ? -2.894 -5.737 13.424 1.00 84.50 96 CYS A O 1
#

Sequence (96 aa):
MIVFFFFLLLTSIRAQSPTPTGYSNLCQSCMIFLEQLPGFMENYSPVTGIDATTLCTSLAHHMPSLGQPCFKLFAEYWPAGTNATTIQICDALYFC

Secondary structure (DSSP, 8-state):
--S-SS----------PPP--S--HHHHHHHHHHHTSTTHHHH-BTTTBEEHHHHHHHHHHH-HHHHHHHHHHHHHHS-TT-EE-HHHHHHHTT--

Foldseek 3Di:
DPPPDPPVPDDDPPPPDPPPPVADPLLVVQLVVQCPQVCNVVPHDLVQADFQQVSLVSCCVVPVVCNVVSNVLCVVVDDGPDGDHSNRVCVSVVSD